Protein AF-A0AAV8YFA6-F1 (afdb_monomer)

pLDDT: mean 89.38, std 8.57, range [37.88, 97.12]

Solvent-accessible surface area (backbone atoms only — not comparable to full-atom values): 8595 Å² total; per-residue (Å²): 112,69,80,65,59,44,59,56,31,30,62,71,26,56,46,62,94,81,61,53,60,69,59,36,26,62,56,53,49,48,79,61,64,68,51,55,48,50,44,51,53,51,50,52,52,41,40,73,74,69,51,78,51,69,64,60,52,53,52,45,48,53,73,60,43,76,54,51,69,62,62,63,50,94,70,62,86,49,49,57,66,55,34,23,49,78,67,46,42,73,88,28,31,36,37,28,26,76,69,70,75,38,97,51,33,42,36,94,92,41,70,93,38,66,24,34,41,63,38,52,73,66,64,36,73,92,43,42,68,62,47,51,55,48,22,62,77,66,75,45,82,81,63,97,80,84,128

Secondary structure (DSSP, 8-state):
-HHHHTHHHHHHTT--TTS-HHHHHHHHTPPPHHHHHHHHHHHHHHHHTT---HHHHHHHHHHH-TTHHHHT-S-----HHHHHHHHT-SS-HHHHHHTTSSS-SEETTEEEEE--HHIIIII-GGGHHHHHHHHHHHTS---S---

Sequence (147 aa):
MAAVQRRGPLRVTCAYRTVSEEAVLVIAGAAPIDLLTFERATLYNVKINGDNSNEARARLKKETLHISGWLSRKHGETDFYLTQLLTGHGQFNAYLFKMNLHRTPTWKYCPDKIDDAEHTFFECDRWKDYRSSTEEILGARLSPRAW

Organism: NCBI:txid1265417

Foldseek 3Di:
DLVVVQVVLCVQQVNDPPFDSVLSCLLSLHDDVVLVVVLVVVQVVCVVVPDPDPVVSVVSCVVSCVCVCSSPDPDRRHYNVRNCLSRQHDPQLLNCVVVVNDPDQDDPQGRVDGRTSQCVQQPRPVCVVVQVVVCVVVVHHDDPDDD

Mean predicted aligned error: 5.98 Å

Radius of gyration: 20.7 Å; Cα contacts (8 Å, |Δi|>4): 152; chains: 1; bounding box: 47×31×55 Å

Structure (mmCIF, N/CA/C/O backbone):
data_AF-A0AAV8YFA6-F1
#
_entry.id   AF-A0AAV8YFA6-F1
#
loop_
_atom_site.group_PDB
_atom_site.id
_atom_site.type_symbol
_atom_site.label_atom_id
_atom_site.label_alt_id
_atom_site.label_comp_id
_atom_site.label_asym_id
_atom_site.label_entity_id
_atom_site.label_seq_id
_atom_site.pdbx_PDB_ins_code
_atom_site.Cartn_x
_atom_site.Cartn_y
_atom_site.Cartn_z
_atom_site.occupancy
_atom_site.B_iso_or_equiv
_atom_site.auth_seq_id
_atom_site.auth_comp_id
_atom_site.auth_asym_id
_atom_site.auth_atom_id
_atom_site.pdbx_PDB_model_num
ATOM 1 N N . MET A 1 1 ? 2.147 11.581 17.964 1.00 59.75 1 MET A N 1
ATOM 2 C CA . MET A 1 1 ? 1.213 10.432 17.956 1.00 59.75 1 MET A CA 1
ATOM 3 C C . MET A 1 1 ? 1.401 9.607 16.684 1.00 59.75 1 MET A C 1
ATOM 5 O O . MET A 1 1 ? 1.896 8.493 16.785 1.00 59.75 1 MET A O 1
ATOM 9 N N . ALA A 1 2 ? 1.163 10.205 15.515 1.00 61.84 2 ALA A N 1
ATOM 10 C CA . ALA A 1 2 ? 1.322 9.626 14.172 1.00 61.84 2 ALA A CA 1
ATOM 11 C C . ALA A 1 2 ? 2.671 8.879 13.938 1.00 61.84 2 ALA A C 1
ATOM 13 O O . ALA A 1 2 ? 2.728 7.664 13.736 1.00 61.84 2 ALA A O 1
ATOM 14 N N . ALA A 1 3 ? 3.802 9.555 14.194 1.00 66.62 3 ALA A N 1
ATOM 15 C CA . ALA A 1 3 ? 5.146 8.986 14.003 1.00 66.62 3 ALA A CA 1
ATOM 16 C C . ALA A 1 3 ? 5.463 7.714 14.825 1.00 66.62 3 ALA A C 1
ATOM 18 O O . ALA A 1 3 ? 6.344 6.939 14.442 1.00 66.62 3 ALA A O 1
ATOM 19 N N . VAL A 1 4 ? 4.782 7.495 15.958 1.00 83.94 4 VAL A N 1
ATOM 20 C CA . VAL A 1 4 ? 4.961 6.282 16.776 1.00 83.94 4 VAL A CA 1
ATOM 21 C C . VAL A 1 4 ? 4.170 5.127 16.177 1.00 83.94 4 VAL A C 1
ATOM 23 O O . VAL A 1 4 ? 4.718 4.032 16.045 1.00 83.94 4 VAL A O 1
ATOM 26 N N . GLN A 1 5 ? 2.924 5.380 15.762 1.00 90.56 5 GLN A N 1
ATOM 27 C CA . GLN A 1 5 ? 2.065 4.365 15.162 1.00 90.56 5 GLN A CA 1
ATOM 28 C C . GLN A 1 5 ? 2.717 3.760 13.921 1.00 90.56 5 GLN A C 1
ATOM 30 O O . GLN A 1 5 ? 2.794 2.541 13.813 1.00 90.56 5 GLN A O 1
ATOM 35 N N . ARG A 1 6 ? 3.270 4.601 13.042 1.00 92.12 6 ARG A N 1
ATOM 36 C CA . ARG A 1 6 ? 3.866 4.207 11.759 1.00 92.12 6 ARG A CA 1
ATOM 37 C C . ARG A 1 6 ? 4.949 3.120 11.854 1.00 92.12 6 ARG A C 1
ATOM 39 O O . ARG A 1 6 ? 5.135 2.354 10.912 1.00 92.12 6 ARG A O 1
ATOM 46 N N . ARG A 1 7 ? 5.661 3.006 12.983 1.00 92.94 7 ARG A N 1
ATOM 47 C CA . ARG A 1 7 ? 6.768 2.040 13.149 1.00 92.94 7 ARG A CA 1
ATOM 48 C C . ARG A 1 7 ? 6.326 0.578 13.091 1.00 92.94 7 ARG A C 1
ATOM 50 O O . ARG A 1 7 ? 7.090 -0.246 12.599 1.00 92.94 7 ARG A O 1
ATOM 57 N N . GLY A 1 8 ? 5.141 0.261 13.612 1.00 93.19 8 GLY A N 1
ATOM 58 C CA . GLY A 1 8 ? 4.590 -1.098 13.580 1.00 93.19 8 GLY A CA 1
ATOM 59 C C . GLY A 1 8 ? 4.238 -1.537 12.154 1.00 93.19 8 GLY A C 1
ATOM 60 O O . GLY A 1 8 ? 4.852 -2.481 11.661 1.00 93.19 8 GLY A O 1
ATOM 61 N N . PRO A 1 9 ? 3.338 -0.813 11.461 1.00 93.75 9 PRO A N 1
ATOM 62 C CA . PRO A 1 9 ? 2.967 -1.057 10.070 1.00 93.75 9 PRO A CA 1
ATOM 63 C C . PRO A 1 9 ? 4.166 -1.189 9.129 1.00 93.75 9 PRO A C 1
ATOM 65 O O . PRO A 1 9 ? 4.226 -2.156 8.384 1.00 93.75 9 PRO A O 1
ATOM 68 N N . LEU A 1 10 ? 5.174 -0.307 9.227 1.00 94.56 10 LEU A N 1
ATOM 69 C CA . LEU A 1 10 ? 6.384 -0.402 8.392 1.00 94.56 10 LEU A CA 1
ATOM 70 C C . LEU A 1 10 ? 7.092 -1.759 8.513 1.00 94.56 10 LEU A C 1
ATOM 72 O O . LEU A 1 10 ? 7.636 -2.252 7.530 1.00 94.56 10 LEU A O 1
ATOM 76 N N . ARG A 1 11 ? 7.106 -2.356 9.711 1.00 93.38 11 ARG A N 1
ATOM 77 C CA . ARG A 1 11 ? 7.723 -3.670 9.943 1.00 93.38 11 ARG A CA 1
ATOM 78 C C . ARG A 1 11 ? 6.838 -4.806 9.457 1.00 93.38 11 ARG A C 1
ATOM 80 O O . ARG A 1 11 ? 7.360 -5.739 8.869 1.00 93.38 11 ARG A O 1
ATOM 87 N N . VAL A 1 12 ? 5.529 -4.714 9.696 1.00 92.31 12 VAL A N 1
ATOM 88 C CA . VAL A 1 12 ? 4.555 -5.731 9.272 1.00 92.31 12 VAL A CA 1
ATOM 89 C C . VAL A 1 12 ? 4.529 -5.860 7.751 1.00 92.31 12 VAL A C 1
ATOM 91 O O . VAL A 1 12 ? 4.472 -6.968 7.241 1.00 92.31 12 VAL A O 1
ATOM 94 N N . THR A 1 13 ? 4.618 -4.742 7.030 1.00 93.56 13 THR A N 1
ATOM 95 C CA . THR A 1 13 ? 4.569 -4.728 5.561 1.00 93.56 13 THR A CA 1
ATOM 96 C C . THR A 1 13 ? 5.960 -4.720 4.923 1.00 93.56 13 THR A C 1
ATOM 98 O O . THR A 1 13 ? 6.084 -4.708 3.707 1.00 93.56 13 THR A O 1
ATOM 101 N N . CYS A 1 14 ? 7.041 -4.649 5.706 1.00 94.19 14 CYS A N 1
ATOM 102 C CA . CYS A 1 14 ? 8.400 -4.442 5.188 1.00 94.19 14 CYS A CA 1
ATOM 103 C C . CYS A 1 14 ? 8.530 -3.201 4.266 1.00 94.19 14 CYS A C 1
ATOM 105 O O . CYS A 1 14 ? 9.313 -3.186 3.312 1.00 94.19 14 CYS A O 1
ATOM 107 N N . ALA A 1 15 ? 7.751 -2.148 4.533 1.00 94.88 15 ALA A N 1
ATOM 108 C CA . ALA A 1 15 ? 7.763 -0.909 3.759 1.00 94.88 15 ALA A CA 1
ATOM 109 C C . ALA A 1 15 ? 8.997 -0.045 4.069 1.00 94.88 15 ALA A C 1
ATOM 111 O O . ALA A 1 15 ? 9.497 0.005 5.197 1.00 94.88 15 ALA A O 1
ATOM 112 N N . TYR A 1 16 ? 9.459 0.714 3.073 1.00 93.50 16 TYR A N 1
ATOM 113 C CA . TYR A 1 16 ? 10.537 1.682 3.267 1.00 93.50 16 TYR A CA 1
ATOM 114 C C . TYR A 1 16 ? 10.092 2.838 4.169 1.00 93.50 16 TYR A C 1
ATOM 116 O O . TYR A 1 16 ? 8.946 3.290 4.147 1.00 93.50 16 TYR A O 1
ATOM 124 N N . ARG A 1 17 ? 11.049 3.420 4.902 1.00 92.62 17 ARG A N 1
ATOM 125 C CA . ARG A 1 17 ? 10.827 4.588 5.779 1.00 92.62 17 ARG A CA 1
ATOM 126 C C . ARG A 1 17 ? 10.389 5.868 5.052 1.00 92.62 17 ARG A C 1
ATOM 128 O O . ARG A 1 17 ? 10.202 6.890 5.711 1.00 92.62 17 ARG A O 1
ATOM 135 N N . THR A 1 18 ? 10.282 5.854 3.730 1.00 92.69 18 THR A N 1
ATOM 136 C CA . THR A 1 18 ? 9.818 6.961 2.879 1.00 92.69 18 THR A CA 1
ATOM 137 C C . THR A 1 18 ? 8.338 6.846 2.504 1.00 92.69 18 THR A C 1
ATOM 139 O O . THR A 1 18 ? 7.768 7.829 2.046 1.00 92.69 18 THR A O 1
ATOM 142 N N . VAL A 1 19 ? 7.699 5.692 2.738 1.00 93.25 19 VAL A N 1
ATOM 143 C CA . VAL A 1 19 ? 6.261 5.471 2.489 1.00 93.25 19 VAL A CA 1
ATOM 144 C C . VAL A 1 19 ? 5.421 6.319 3.448 1.00 93.25 19 VAL A C 1
ATOM 146 O O . VAL A 1 19 ? 5.730 6.346 4.638 1.00 93.25 19 VAL A O 1
ATOM 149 N N . SER A 1 20 ? 4.372 7.004 2.981 1.00 92.81 20 SER A N 1
ATOM 150 C CA . SER A 1 20 ? 3.539 7.829 3.873 1.00 92.81 20 SER A CA 1
ATOM 151 C C . SER A 1 20 ? 2.874 6.997 4.978 1.00 92.81 20 SER A C 1
ATOM 153 O O . SER A 1 20 ? 2.786 5.769 4.899 1.00 92.81 20 SER A O 1
ATOM 155 N N . GLU A 1 21 ? 2.447 7.659 6.051 1.00 92.00 21 GLU A N 1
ATOM 156 C CA . GLU A 1 21 ? 1.775 6.980 7.159 1.00 92.00 21 GLU A CA 1
ATOM 157 C C . GLU A 1 21 ? 0.454 6.354 6.713 1.00 92.00 21 GLU A C 1
ATOM 159 O O . GLU A 1 21 ? 0.194 5.185 6.980 1.00 92.00 21 GLU A O 1
ATOM 164 N N . GLU A 1 22 ? -0.336 7.113 5.969 1.00 91.81 22 GLU A N 1
ATOM 165 C CA . GLU A 1 22 ? -1.642 6.712 5.466 1.00 91.81 22 GLU A CA 1
ATOM 166 C C . GLU A 1 22 ? -1.514 5.476 4.573 1.00 91.81 22 GLU A C 1
ATOM 168 O O . GLU A 1 22 ? -2.232 4.496 4.762 1.00 91.81 22 GLU A O 1
ATOM 173 N N . ALA A 1 23 ? -0.539 5.473 3.657 1.00 92.50 23 ALA A N 1
ATOM 174 C CA . ALA A 1 23 ? -0.302 4.347 2.762 1.00 92.50 23 ALA A CA 1
ATOM 175 C C . ALA A 1 23 ? 0.101 3.080 3.530 1.00 92.50 23 ALA A C 1
ATOM 177 O O . ALA A 1 23 ? -0.449 2.007 3.281 1.00 92.50 23 ALA A O 1
ATOM 178 N N . VAL A 1 24 ? 1.028 3.180 4.492 1.00 93.88 24 VAL A N 1
ATOM 179 C CA . VAL A 1 24 ? 1.459 1.991 5.244 1.00 93.88 24 VAL A CA 1
ATOM 180 C C . VAL A 1 24 ? 0.366 1.473 6.174 1.00 93.88 24 VAL A C 1
ATOM 182 O O . VAL A 1 24 ? 0.253 0.264 6.355 1.00 93.88 24 VAL A O 1
ATOM 185 N N . LEU A 1 25 ? -0.472 2.353 6.731 1.00 92.88 25 LEU A N 1
ATOM 186 C CA . LEU A 1 25 ? -1.642 1.934 7.493 1.00 92.88 25 LEU A CA 1
ATOM 187 C C . LEU A 1 25 ? -2.581 1.127 6.597 1.00 92.88 25 LEU A C 1
ATOM 189 O O . LEU A 1 25 ? -2.921 0.002 6.967 1.00 92.88 25 LEU A O 1
ATOM 193 N N . VAL A 1 26 ? -2.905 1.633 5.399 1.00 91.25 26 VAL A N 1
ATOM 194 C CA . VAL A 1 26 ? -3.753 0.943 4.407 1.00 91.25 26 VAL A CA 1
ATOM 195 C C . VAL A 1 26 ? -3.237 -0.459 4.088 1.00 91.25 26 VAL A C 1
ATOM 197 O O . VAL A 1 26 ? -3.976 -1.447 4.231 1.00 91.25 26 VAL A O 1
ATOM 200 N N . ILE A 1 27 ? -1.951 -0.559 3.750 1.00 92.19 27 ILE A N 1
ATOM 201 C CA . ILE A 1 27 ? -1.286 -1.826 3.421 1.00 92.19 27 ILE A CA 1
ATOM 202 C C . ILE A 1 27 ? -1.251 -2.768 4.633 1.00 92.19 27 ILE A C 1
ATOM 204 O O . ILE A 1 27 ? -1.501 -3.960 4.484 1.00 92.19 27 ILE A O 1
ATOM 208 N N . ALA A 1 28 ? -1.046 -2.250 5.846 1.00 92.19 28 ALA A N 1
ATOM 209 C CA . ALA A 1 28 ? -1.064 -3.048 7.073 1.00 92.19 28 ALA A CA 1
ATOM 210 C C . ALA A 1 28 ? -2.477 -3.404 7.571 1.00 92.19 28 ALA A C 1
ATOM 212 O O . ALA A 1 28 ? -2.610 -4.216 8.482 1.00 92.19 28 ALA A O 1
ATOM 213 N N . GLY A 1 29 ? -3.533 -2.783 7.030 1.00 90.62 29 GLY A N 1
ATOM 214 C CA . GLY A 1 29 ? -4.899 -2.969 7.533 1.00 90.62 29 GLY A CA 1
ATOM 215 C C . GLY A 1 29 ? -5.118 -2.363 8.924 1.00 90.62 29 GLY A C 1
ATOM 216 O O . GLY A 1 29 ? -5.954 -2.846 9.682 1.00 90.62 29 GLY A O 1
ATOM 217 N N . ALA A 1 30 ? -4.346 -1.334 9.288 1.00 90.50 30 ALA A N 1
ATOM 218 C CA . ALA A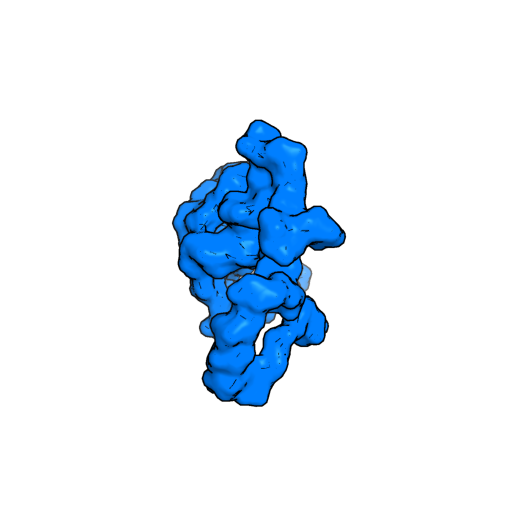 1 30 ? -4.349 -0.757 10.629 1.00 90.50 30 ALA A CA 1
ATOM 219 C C . ALA A 1 30 ? -5.151 0.551 10.696 1.00 90.50 30 ALA A C 1
ATOM 221 O O . ALA A 1 30 ? -4.935 1.461 9.902 1.00 90.50 30 ALA A O 1
ATOM 222 N N . ALA A 1 31 ? -6.032 0.679 11.691 1.00 90.12 31 ALA A N 1
ATOM 223 C CA . ALA A 1 31 ? -6.813 1.897 11.906 1.00 90.12 31 ALA A CA 1
ATOM 224 C C . ALA A 1 31 ? -5.919 3.064 12.376 1.00 90.12 31 ALA A C 1
ATOM 226 O O . ALA A 1 31 ? -5.150 2.865 13.321 1.00 90.12 31 ALA A O 1
ATOM 227 N N . PRO A 1 32 ? -6.033 4.272 11.796 1.00 91.06 32 PRO A N 1
ATOM 228 C CA . PRO A 1 32 ? -5.346 5.467 12.288 1.00 91.06 32 PRO A CA 1
ATOM 229 C C . PRO A 1 32 ? -5.636 5.744 13.775 1.00 91.06 32 PRO A C 1
ATOM 231 O O . PRO A 1 32 ? -6.776 5.640 14.237 1.00 91.06 32 PRO A O 1
ATOM 234 N N . ILE A 1 33 ? -4.593 6.036 14.560 1.00 90.25 33 ILE A N 1
ATOM 235 C CA . ILE A 1 33 ? -4.700 6.175 16.023 1.00 90.25 33 ILE A CA 1
ATOM 236 C C . ILE A 1 33 ? -5.485 7.417 16.430 1.00 90.25 33 ILE A C 1
ATOM 238 O O . ILE A 1 33 ? -6.160 7.399 17.453 1.00 90.25 33 ILE A O 1
ATOM 242 N N . ASP A 1 34 ? -5.409 8.479 15.640 1.00 89.06 34 ASP A N 1
ATOM 243 C CA . ASP A 1 34 ? -6.167 9.712 15.812 1.00 89.06 34 ASP A CA 1
ATOM 244 C C . ASP A 1 34 ? -7.677 9.438 15.783 1.00 89.06 34 ASP A C 1
ATOM 246 O O . ASP A 1 34 ? -8.375 9.830 16.722 1.00 89.06 34 ASP A O 1
ATOM 250 N N . LEU A 1 35 ? -8.158 8.646 14.816 1.00 88.38 35 LEU A N 1
ATOM 251 C CA . LEU A 1 35 ? -9.559 8.210 14.752 1.00 88.38 35 LEU A CA 1
ATOM 252 C C . LEU A 1 35 ? -9.963 7.401 15.991 1.00 88.38 35 LEU A C 1
ATOM 254 O O . LEU A 1 35 ? -11.003 7.660 16.597 1.00 88.38 35 LEU A O 1
ATOM 258 N N . LEU A 1 36 ? -9.111 6.468 16.430 1.00 88.50 36 LEU A N 1
ATOM 259 C CA . LEU A 1 36 ? -9.361 5.684 17.645 1.00 88.50 36 LEU A CA 1
ATOM 260 C C . LEU A 1 36 ? -9.372 6.557 18.910 1.00 88.50 36 LEU A C 1
ATOM 262 O O . LEU A 1 36 ? -10.149 6.311 19.835 1.00 88.50 36 LEU A O 1
ATOM 266 N N . THR A 1 37 ? -8.504 7.570 18.989 1.00 90.75 37 THR A N 1
ATOM 267 C CA . THR A 1 37 ? -8.480 8.500 20.128 1.00 90.75 37 THR A CA 1
ATOM 268 C C . THR A 1 37 ? -9.700 9.408 20.145 1.00 90.75 37 THR A C 1
ATOM 270 O O . THR A 1 37 ? -10.262 9.625 21.217 1.00 90.75 37 THR A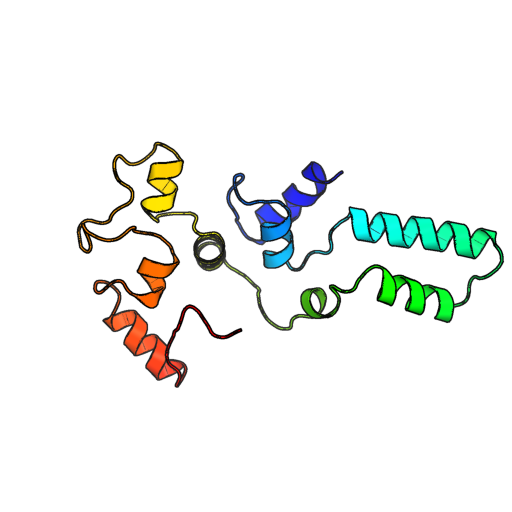 O 1
ATOM 273 N N . PHE A 1 38 ? -10.152 9.875 18.980 1.00 88.81 38 PHE A N 1
ATOM 274 C CA . PHE A 1 38 ? -11.363 10.676 18.848 1.00 88.81 38 PHE A CA 1
ATOM 275 C C . PHE A 1 38 ? -12.609 9.885 19.262 1.00 88.81 38 PHE A C 1
ATOM 277 O O . PHE A 1 38 ? -13.420 10.386 20.044 1.00 88.81 38 PHE A O 1
ATOM 284 N N . GLU A 1 39 ? -12.723 8.624 18.829 1.00 89.00 39 GLU A N 1
ATOM 285 C CA . GLU A 1 39 ? -13.808 7.727 19.246 1.00 89.00 39 GLU A CA 1
ATOM 286 C C . GLU A 1 39 ? -13.822 7.576 20.775 1.00 89.00 39 GLU A C 1
ATOM 288 O O . GLU A 1 39 ? -14.848 7.784 21.424 1.00 89.00 39 GLU A O 1
ATOM 293 N N . ARG A 1 40 ? -12.662 7.280 21.378 1.00 90.25 40 ARG A N 1
ATOM 294 C CA . ARG A 1 40 ? -12.528 7.102 22.834 1.00 90.25 40 ARG A CA 1
ATOM 295 C C . ARG A 1 40 ? -12.857 8.367 23.623 1.00 90.25 40 ARG A C 1
ATOM 297 O O . ARG A 1 40 ? -13.525 8.271 24.651 1.00 90.25 40 ARG A O 1
ATOM 304 N N . ALA A 1 41 ? -12.401 9.531 23.164 1.00 91.94 41 ALA A N 1
ATOM 305 C CA . ALA A 1 41 ? -12.690 10.809 23.808 1.00 91.94 41 ALA A CA 1
ATOM 306 C C . ALA A 1 41 ? -14.189 11.135 23.744 1.00 91.94 41 ALA A C 1
ATOM 308 O O . ALA A 1 41 ? -14.795 11.498 24.752 1.00 91.94 41 ALA A O 1
ATOM 309 N N . THR A 1 42 ? -14.810 10.923 22.583 1.00 91.12 42 THR A N 1
ATOM 310 C CA . THR A 1 42 ? -16.249 11.141 22.401 1.00 91.12 42 THR A CA 1
ATOM 311 C C . THR A 1 42 ? -17.067 10.203 23.287 1.00 91.12 42 THR A C 1
ATOM 313 O O . THR A 1 42 ? -17.991 10.643 23.968 1.00 91.12 42 THR A O 1
ATOM 316 N N . LEU A 1 43 ? -16.681 8.927 23.371 1.00 90.00 43 LEU A N 1
ATOM 317 C CA . LEU A 1 43 ? -17.319 7.952 24.258 1.00 90.00 43 LEU A CA 1
ATOM 318 C C . LEU A 1 43 ? -17.222 8.321 25.736 1.00 90.00 43 LEU A C 1
ATOM 320 O O . LEU A 1 43 ? -18.182 8.133 26.482 1.00 90.00 43 LEU A O 1
ATOM 324 N N . TYR A 1 44 ? -16.074 8.839 26.164 1.00 91.00 44 TYR A N 1
ATOM 325 C CA . TYR A 1 44 ? -15.894 9.307 27.533 1.00 91.00 44 TYR A CA 1
ATOM 326 C C . TYR A 1 44 ? -16.855 10.458 27.861 1.00 91.00 44 TYR A C 1
ATOM 328 O O . TYR A 1 44 ? -17.522 10.416 28.894 1.00 91.00 44 TYR A O 1
ATOM 336 N N . ASN A 1 45 ? -16.995 11.426 26.952 1.00 91.12 45 ASN A N 1
ATOM 337 C CA . ASN A 1 45 ? -17.914 12.553 27.120 1.00 91.12 45 ASN A CA 1
ATOM 338 C C . ASN A 1 45 ? -19.381 12.102 27.158 1.00 91.12 45 ASN A C 1
ATOM 340 O O . ASN A 1 45 ? -20.134 12.530 28.027 1.00 91.12 45 ASN A O 1
ATOM 344 N N . VAL A 1 46 ? -19.786 11.194 26.264 1.00 89.69 46 VAL A N 1
ATOM 345 C CA . VAL A 1 46 ? -21.156 10.649 26.238 1.00 89.69 46 VAL A CA 1
ATOM 346 C C . VAL A 1 46 ? -21.474 9.879 27.523 1.00 89.69 46 VAL A C 1
ATOM 348 O O . VAL A 1 46 ? -22.541 10.073 28.106 1.00 89.69 46 VAL A O 1
ATOM 351 N N . LYS A 1 47 ? -20.507 9.108 28.038 1.00 90.31 47 LYS A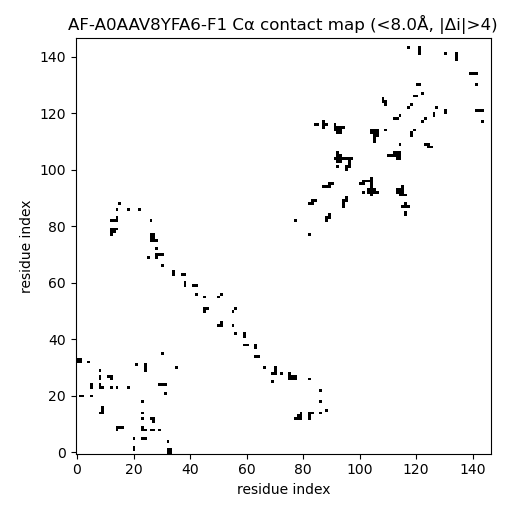 N 1
ATOM 352 C CA . LYS A 1 47 ? -20.634 8.418 29.325 1.00 90.31 47 LYS A CA 1
ATOM 353 C C . LYS A 1 47 ? -20.781 9.392 30.495 1.00 90.31 47 LYS A C 1
ATOM 355 O O . LYS A 1 47 ? -21.600 9.147 31.376 1.00 90.31 47 LYS A O 1
ATOM 360 N N . ILE A 1 48 ? -20.001 10.476 30.520 1.00 93.06 48 ILE A N 1
ATOM 361 C CA . ILE A 1 48 ? -20.139 11.533 31.537 1.00 93.06 48 ILE A CA 1
ATOM 362 C C . ILE A 1 48 ? -21.520 12.189 31.471 1.00 93.06 48 ILE A C 1
ATOM 364 O O . ILE A 1 48 ? -22.102 12.481 32.512 1.00 93.06 48 ILE A O 1
ATOM 368 N N . ASN A 1 49 ? -22.073 12.349 30.271 1.00 91.00 49 ASN A N 1
ATOM 369 C CA . ASN A 1 49 ? -23.409 12.906 30.057 1.00 91.00 49 ASN A CA 1
ATOM 370 C C . ASN A 1 49 ? -24.551 11.919 30.379 1.00 91.00 49 ASN A C 1
ATOM 372 O O . ASN A 1 49 ? -25.716 12.253 30.176 1.00 91.00 49 ASN A O 1
ATOM 376 N N . GLY A 1 50 ? -24.240 10.723 30.893 1.00 90.88 50 GLY A N 1
ATOM 377 C CA . GLY A 1 50 ? -25.217 9.763 31.413 1.00 90.88 50 GLY A CA 1
ATOM 378 C C . GLY A 1 50 ? -25.643 8.658 30.444 1.00 90.88 50 GLY A C 1
ATOM 379 O O . GLY A 1 50 ? -26.367 7.754 30.855 1.00 90.88 50 GLY A O 1
ATOM 380 N N . ASP A 1 51 ? -25.172 8.666 29.194 1.00 86.56 51 ASP A N 1
ATOM 381 C CA . ASP A 1 51 ? -25.460 7.606 28.222 1.00 86.56 51 ASP A CA 1
ATOM 382 C C . ASP A 1 51 ? -24.268 6.639 28.123 1.00 86.56 51 ASP A C 1
ATOM 384 O O . ASP A 1 51 ? -23.209 6.949 27.582 1.00 86.56 51 ASP A O 1
ATOM 388 N N . ASN A 1 52 ? -24.419 5.439 28.681 1.00 85.94 52 ASN A N 1
ATOM 389 C CA . ASN A 1 52 ? -23.434 4.356 28.570 1.00 85.94 52 ASN A CA 1
ATOM 390 C C . ASN A 1 52 ? -24.010 3.157 27.798 1.00 85.94 52 ASN A C 1
ATOM 392 O O . ASN A 1 52 ? -23.608 2.014 28.031 1.00 85.94 52 ASN A O 1
ATOM 396 N N . SER A 1 53 ? -24.979 3.410 26.914 1.00 89.31 53 SER A N 1
ATOM 397 C CA . SER A 1 53 ? -25.611 2.372 26.105 1.00 89.31 53 SER A CA 1
ATOM 398 C C . SER A 1 53 ? -24.639 1.765 25.088 1.00 89.31 53 SER A C 1
ATOM 400 O O . SER A 1 53 ? -23.696 2.400 24.595 1.00 89.31 53 SER A O 1
ATOM 402 N N . ASN A 1 54 ? -24.884 0.500 24.744 1.00 87.69 54 ASN A N 1
ATOM 403 C CA . ASN A 1 54 ? -24.182 -0.142 23.637 1.00 87.69 54 ASN A CA 1
ATOM 404 C C . ASN A 1 54 ? -24.609 0.466 22.289 1.00 87.69 54 ASN A C 1
ATOM 406 O O . ASN A 1 54 ? -23.781 0.515 21.376 1.00 87.69 54 ASN A O 1
ATOM 410 N N . GLU A 1 55 ? -25.838 0.991 22.165 1.00 87.50 55 GLU A N 1
ATOM 411 C CA . GLU A 1 55 ? -26.266 1.724 20.969 1.00 87.50 55 GLU A CA 1
ATOM 412 C C . GLU A 1 55 ? -25.442 2.995 20.735 1.00 87.50 55 GLU A C 1
ATOM 414 O O . GLU A 1 55 ? -24.985 3.219 19.612 1.00 87.50 55 GLU A O 1
ATOM 419 N N . ALA A 1 56 ? -25.190 3.803 21.773 1.00 85.06 56 ALA A N 1
ATOM 420 C CA . ALA A 1 56 ? -24.366 5.005 21.646 1.00 85.06 56 ALA A CA 1
ATOM 421 C C . ALA A 1 56 ? -22.942 4.672 21.179 1.00 85.06 56 ALA A C 1
ATOM 423 O O . ALA A 1 56 ? -22.396 5.353 20.308 1.00 85.06 56 ALA A O 1
ATOM 424 N N . ARG A 1 57 ? -22.368 3.571 21.687 1.00 85.12 57 ARG A N 1
ATOM 425 C CA . ARG A 1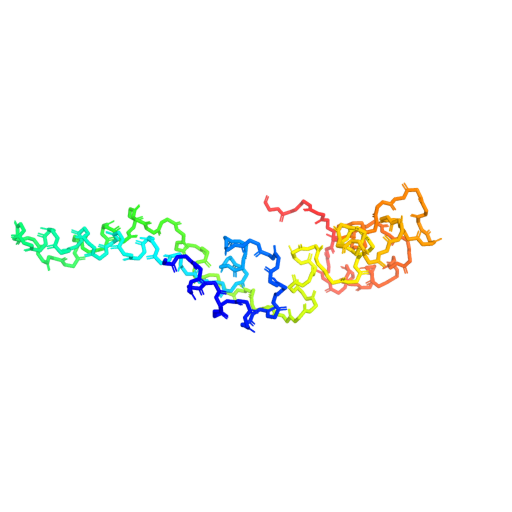 57 ? -21.071 3.049 21.226 1.00 85.12 57 ARG A CA 1
ATOM 426 C C . ARG A 1 57 ? -21.087 2.643 19.761 1.00 85.12 57 ARG A C 1
ATOM 428 O O . ARG A 1 57 ? -20.194 3.031 19.013 1.00 85.12 57 ARG A O 1
ATOM 435 N N . ALA A 1 58 ? -22.092 1.876 19.347 1.00 86.94 58 ALA A N 1
ATOM 436 C CA . ALA A 1 58 ? -22.211 1.417 17.969 1.00 86.94 58 ALA A CA 1
ATOM 437 C C . ALA A 1 58 ? -22.392 2.586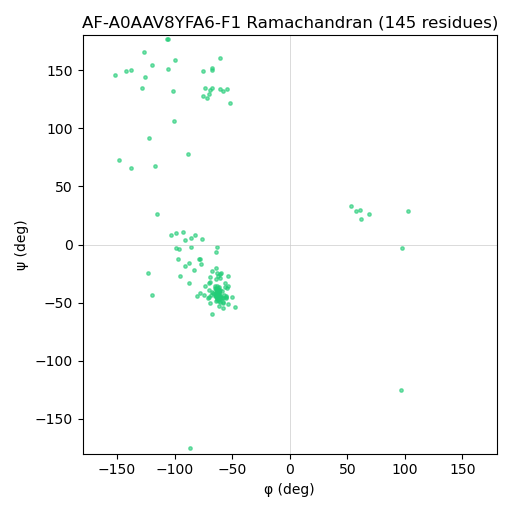 16.987 1.00 86.94 58 ALA A C 1
ATOM 439 O O . ALA A 1 58 ? -21.763 2.593 15.928 1.00 86.94 58 ALA A O 1
ATOM 440 N N . ARG A 1 59 ? -23.199 3.593 17.355 1.00 85.31 59 ARG A N 1
ATOM 441 C CA . ARG A 1 59 ? -23.408 4.809 16.556 1.00 85.31 59 ARG A CA 1
ATOM 442 C C . ARG A 1 59 ? -22.104 5.580 16.362 1.00 85.31 59 ARG A C 1
ATOM 444 O O . ARG A 1 59 ? -21.707 5.811 15.225 1.00 85.31 59 ARG A O 1
ATOM 451 N N . LEU A 1 60 ? -21.401 5.888 17.452 1.00 84.50 60 LEU A N 1
ATOM 452 C CA . LEU A 1 60 ? -20.146 6.644 17.402 1.00 84.50 60 LEU A CA 1
ATOM 453 C C . LEU A 1 60 ? -19.046 5.917 16.635 1.00 84.50 60 LEU A C 1
ATOM 455 O O . LEU A 1 60 ? -18.323 6.540 15.859 1.00 84.50 60 LEU A O 1
ATOM 459 N N . LYS A 1 61 ? -18.945 4.594 16.800 1.00 83.00 61 LYS A N 1
ATOM 460 C CA . LYS A 1 61 ? -18.012 3.775 16.025 1.00 83.00 61 LYS A CA 1
ATOM 461 C C . LYS A 1 61 ? -18.318 3.836 14.529 1.00 83.00 61 LYS A C 1
ATOM 463 O O . LYS A 1 61 ? -17.399 3.922 13.720 1.00 83.00 61 LYS A O 1
ATOM 468 N N . LYS A 1 62 ? -19.599 3.814 14.152 1.00 83.06 62 LYS A N 1
ATOM 469 C CA . LYS A 1 62 ? -20.030 3.925 12.753 1.00 83.06 62 LYS A CA 1
ATOM 470 C C . LYS A 1 62 ? -19.724 5.308 12.165 1.00 83.06 62 LYS A C 1
ATOM 472 O O . LYS A 1 62 ? -19.262 5.367 11.034 1.00 83.06 62 LYS A O 1
ATOM 477 N N . GLU A 1 63 ? -19.943 6.376 12.931 1.00 81.12 63 GLU A N 1
ATOM 478 C CA . GLU A 1 63 ? -19.688 7.770 12.523 1.00 81.12 63 GLU A CA 1
ATOM 479 C C . GLU A 1 63 ? -18.193 8.125 12.482 1.00 81.12 63 GLU A C 1
ATOM 481 O O . GLU A 1 63 ? -17.753 8.876 11.620 1.00 81.12 63 GLU A O 1
ATOM 486 N N . THR A 1 64 ? -17.388 7.584 13.399 1.00 77.50 64 THR A N 1
ATOM 487 C CA . THR A 1 64 ? -15.952 7.905 13.493 1.00 77.50 64 THR A CA 1
ATOM 488 C C . THR A 1 64 ? -15.102 7.010 12.591 1.00 77.50 64 THR A C 1
ATOM 490 O O . THR A 1 64 ? -14.082 7.440 12.056 1.00 77.50 64 THR A O 1
ATOM 493 N N . LEU A 1 65 ? -15.511 5.752 12.400 1.00 77.12 65 LEU A N 1
ATOM 494 C CA . LEU A 1 65 ? -14.755 4.741 11.663 1.00 77.12 65 LEU A CA 1
ATOM 495 C C . LEU A 1 65 ? -15.514 4.261 10.414 1.00 77.12 65 LEU A C 1
ATOM 497 O O . LEU A 1 65 ? -15.858 3.086 10.253 1.00 77.12 65 LEU A O 1
ATOM 501 N N . HIS A 1 66 ? -15.668 5.166 9.444 1.00 77.19 66 HIS A N 1
ATOM 502 C CA . HIS A 1 66 ? -16.130 4.822 8.088 1.00 77.19 66 HIS A CA 1
ATOM 503 C C . HIS A 1 66 ? -15.163 3.891 7.326 1.00 77.19 66 HIS A C 1
ATOM 505 O O . HIS A 1 66 ? -15.500 3.369 6.268 1.00 77.19 66 HIS A O 1
ATOM 511 N N . ILE A 1 67 ? -13.983 3.613 7.887 1.00 82.62 67 ILE A N 1
ATOM 512 C CA . ILE A 1 67 ? -12.980 2.687 7.346 1.00 82.62 67 ILE A CA 1
ATOM 513 C C . ILE A 1 67 ? -13.254 1.209 7.671 1.00 82.62 67 ILE A C 1
ATOM 515 O O . ILE A 1 67 ? -12.410 0.356 7.412 1.00 82.62 67 ILE A O 1
ATOM 519 N N . SER A 1 68 ? -14.413 0.873 8.243 1.00 79.69 68 SER A N 1
ATOM 520 C CA . SER A 1 68 ? -14.764 -0.507 8.618 1.00 79.69 68 SER A CA 1
ATOM 521 C C . SER A 1 68 ? -14.643 -1.507 7.461 1.00 79.69 68 SER A C 1
ATOM 523 O O . SER A 1 68 ? -14.151 -2.613 7.674 1.00 79.69 68 SER A O 1
ATOM 525 N N . GLY A 1 69 ? -15.005 -1.115 6.235 1.00 82.94 69 GLY A N 1
ATOM 526 C CA . GLY A 1 69 ? -14.815 -1.940 5.035 1.00 82.94 69 GLY A CA 1
ATOM 527 C C . GLY A 1 69 ? -13.342 -2.243 4.746 1.00 82.94 69 GLY A C 1
ATOM 528 O O . GLY A 1 69 ? -12.990 -3.374 4.428 1.00 82.94 69 GLY A O 1
ATOM 529 N N . TRP A 1 70 ? -12.461 -1.263 4.954 1.00 85.69 70 TRP A N 1
ATOM 530 C CA . TRP A 1 70 ? -11.019 -1.458 4.830 1.00 85.69 70 TRP A CA 1
ATOM 531 C C . TRP A 1 70 ? -10.472 -2.337 5.965 1.00 85.69 70 TRP A C 1
ATOM 533 O O . TRP A 1 70 ? -9.740 -3.280 5.688 1.00 85.69 70 TRP A O 1
ATOM 543 N N . LEU A 1 71 ? -10.863 -2.105 7.221 1.00 85.06 71 LEU A N 1
ATOM 544 C CA . LEU A 1 71 ? -10.388 -2.912 8.356 1.00 85.06 71 LEU A CA 1
ATOM 545 C C . LEU A 1 71 ? -10.897 -4.361 8.336 1.00 85.06 71 LEU A C 1
ATOM 547 O O . LEU A 1 71 ? -10.292 -5.229 8.955 1.00 85.06 71 LEU A O 1
ATOM 551 N N . SER A 1 72 ? -12.011 -4.624 7.652 1.00 85.62 72 SER A N 1
ATOM 552 C CA . SER A 1 72 ? -12.609 -5.960 7.531 1.00 85.62 72 SER A CA 1
ATOM 553 C C . SER A 1 72 ? -12.254 -6.676 6.225 1.00 85.62 72 SER A C 1
ATOM 555 O O . SER A 1 72 ? -12.828 -7.728 5.926 1.00 85.62 72 SER A O 1
ATOM 557 N N . ARG A 1 73 ? -11.306 -6.141 5.441 1.00 87.00 73 ARG A N 1
ATOM 558 C CA . ARG A 1 73 ? -10.881 -6.766 4.185 1.00 87.00 73 ARG A CA 1
ATOM 559 C C . ARG A 1 73 ? -10.370 -8.189 4.424 1.00 87.00 73 ARG A C 1
ATOM 561 O O . ARG A 1 73 ? -9.535 -8.427 5.291 1.00 87.00 73 ARG A O 1
ATOM 568 N N . LYS A 1 74 ? -10.852 -9.139 3.617 1.00 85.88 74 LYS A N 1
ATOM 569 C CA . LYS A 1 74 ? -10.459 -10.560 3.700 1.00 85.88 74 LYS A CA 1
ATOM 570 C C . LYS A 1 74 ? -9.102 -10.858 3.055 1.00 85.88 74 LYS A C 1
ATOM 572 O O . LYS A 1 74 ? -8.579 -11.953 3.208 1.00 85.88 74 LYS A O 1
ATOM 577 N N . HIS A 1 75 ? -8.570 -9.904 2.301 1.00 80.94 75 HIS A N 1
ATOM 578 C CA . HIS A 1 75 ? -7.342 -10.009 1.518 1.00 80.94 75 HIS A CA 1
ATOM 579 C C . HIS A 1 75 ? -6.394 -8.863 1.866 1.00 80.94 75 HIS A C 1
ATOM 581 O O . HIS A 1 75 ? -6.825 -7.856 2.425 1.00 80.94 75 HIS A O 1
ATOM 587 N N . GLY A 1 76 ? -5.125 -8.973 1.468 1.00 79.62 76 GLY A N 1
ATOM 588 C CA . GLY A 1 76 ? -4.114 -7.918 1.599 1.00 79.62 76 GLY A CA 1
ATOM 589 C C . GLY A 1 76 ? -3.127 -8.135 2.745 1.00 79.62 76 GLY A C 1
ATOM 590 O O . GLY A 1 76 ? -2.637 -7.170 3.329 1.00 79.62 76 GLY A O 1
ATOM 591 N N . GLU A 1 77 ? -2.868 -9.392 3.097 1.00 84.62 77 GLU A N 1
ATOM 592 C CA . GLU A 1 77 ? -1.528 -9.737 3.558 1.00 84.62 77 GLU A CA 1
ATOM 593 C C . GLU A 1 77 ? -0.559 -9.420 2.414 1.00 84.62 77 GLU A C 1
ATOM 595 O O . GLU A 1 77 ? -0.850 -9.692 1.247 1.00 84.62 77 GLU A O 1
ATOM 600 N N . THR A 1 78 ? 0.542 -8.754 2.739 1.00 89.81 78 THR A N 1
ATOM 601 C CA . THR A 1 78 ? 1.521 -8.311 1.748 1.00 89.81 78 THR A CA 1
ATOM 602 C C . THR A 1 78 ? 2.889 -8.771 2.188 1.00 89.81 78 THR A C 1
ATOM 604 O O . THR A 1 78 ? 3.241 -8.639 3.359 1.00 89.81 78 THR A O 1
ATOM 607 N N . ASP A 1 79 ? 3.650 -9.320 1.252 1.00 91.31 79 ASP A N 1
ATOM 608 C CA . ASP A 1 79 ? 5.059 -9.589 1.471 1.00 91.31 79 ASP A CA 1
ATOM 609 C C . ASP A 1 79 ? 5.901 -8.348 1.125 1.00 91.31 79 ASP A C 1
ATOM 611 O O . ASP A 1 79 ? 5.391 -7.262 0.809 1.00 91.31 79 ASP A O 1
ATOM 615 N N . PHE A 1 80 ? 7.221 -8.509 1.195 1.00 91.25 80 PHE A N 1
ATOM 616 C CA . PHE A 1 80 ? 8.162 -7.453 0.841 1.00 91.25 80 PHE A CA 1
ATOM 617 C C . PHE A 1 80 ? 7.968 -6.951 -0.598 1.00 91.25 80 PHE A C 1
ATOM 619 O O . PHE A 1 80 ? 7.992 -5.739 -0.821 1.00 91.25 80 PHE A O 1
ATOM 626 N N . TYR A 1 81 ? 7.774 -7.851 -1.565 1.00 92.50 81 TYR A N 1
ATOM 627 C CA . TYR A 1 81 ? 7.716 -7.511 -2.987 1.00 92.50 81 TYR A CA 1
ATOM 628 C C . TYR A 1 81 ? 6.398 -6.836 -3.354 1.00 92.50 81 TYR A C 1
ATOM 630 O O . TYR A 1 81 ? 6.404 -5.810 -4.034 1.00 92.50 81 TYR A O 1
ATOM 638 N N . LEU A 1 82 ? 5.279 -7.353 -2.849 1.00 92.06 82 LEU A N 1
ATOM 639 C CA . LEU A 1 82 ? 3.963 -6.764 -3.045 1.00 92.06 82 LEU A CA 1
ATOM 640 C C . LEU A 1 82 ? 3.882 -5.384 -2.391 1.00 92.06 82 LEU A C 1
ATOM 642 O O . LEU A 1 82 ? 3.345 -4.454 -2.986 1.00 92.06 82 LEU A O 1
ATOM 646 N N . THR A 1 83 ? 4.485 -5.199 -1.216 1.00 95.00 83 THR A N 1
ATOM 647 C CA . THR A 1 83 ? 4.557 -3.870 -0.596 1.00 95.00 83 THR A CA 1
ATOM 648 C C . THR A 1 83 ? 5.376 -2.892 -1.433 1.00 95.00 83 THR A C 1
ATOM 650 O O . THR A 1 83 ? 4.968 -1.742 -1.602 1.00 95.00 83 THR A O 1
ATOM 653 N N . GLN A 1 84 ? 6.511 -3.321 -1.991 1.00 94.38 84 GLN A N 1
ATOM 654 C CA . GLN A 1 84 ? 7.301 -2.472 -2.887 1.00 94.38 84 GLN A CA 1
ATOM 655 C C . GLN A 1 84 ? 6.518 -2.094 -4.145 1.00 94.38 84 GLN A C 1
ATOM 657 O O . GLN A 1 84 ? 6.498 -0.920 -4.513 1.00 94.38 84 GLN A O 1
ATOM 662 N N . LEU A 1 85 ? 5.807 -3.053 -4.743 1.00 93.31 85 LEU A N 1
ATOM 663 C CA . LEU A 1 85 ? 4.932 -2.816 -5.887 1.00 93.31 85 LEU A CA 1
ATOM 664 C C . LEU A 1 85 ? 3.847 -1.779 -5.556 1.00 93.31 85 LEU A C 1
ATOM 666 O O . LEU A 1 85 ? 3.759 -0.754 -6.225 1.00 93.31 85 LEU A O 1
ATOM 670 N N . LEU A 1 86 ? 3.077 -1.999 -4.485 1.00 92.69 86 LEU A N 1
ATOM 671 C CA . LEU A 1 86 ? 1.964 -1.127 -4.077 1.00 92.69 86 LEU A CA 1
ATOM 672 C C . LEU A 1 86 ? 2.406 0.290 -3.708 1.00 92.69 86 LEU A C 1
ATOM 674 O O . LEU A 1 86 ? 1.627 1.234 -3.805 1.00 92.69 86 LEU A O 1
ATOM 678 N N . THR A 1 87 ? 3.645 0.444 -3.251 1.00 93.94 87 THR A N 1
ATOM 679 C CA . THR A 1 87 ? 4.178 1.742 -2.834 1.00 93.94 87 THR A CA 1
ATOM 680 C C . THR A 1 87 ? 5.040 2.407 -3.904 1.00 93.94 87 THR A C 1
ATOM 682 O O . THR A 1 87 ? 5.517 3.517 -3.668 1.00 93.94 87 THR A O 1
ATOM 685 N N . GLY A 1 88 ? 5.285 1.755 -5.047 1.00 94.19 88 GLY A N 1
ATOM 686 C CA . GLY A 1 88 ? 6.225 2.237 -6.062 1.00 94.19 88 GLY A CA 1
ATOM 687 C C . GLY A 1 88 ? 7.663 2.367 -5.547 1.00 94.19 88 GLY A C 1
ATOM 688 O O . GLY A 1 88 ? 8.389 3.256 -5.984 1.00 94.19 88 GLY A O 1
ATOM 689 N N . HIS A 1 89 ? 8.062 1.536 -4.581 1.00 93.44 89 HIS A N 1
ATOM 690 C CA . HIS A 1 89 ? 9.396 1.518 -3.969 1.00 93.44 89 HIS A CA 1
ATOM 691 C C . HIS A 1 89 ? 10.216 0.305 -4.432 1.00 93.44 89 HIS A C 1
ATOM 693 O O . HIS A 1 89 ? 9.740 -0.560 -5.157 1.00 93.44 89 HIS A O 1
ATOM 699 N N . GLY A 1 90 ? 11.473 0.215 -3.992 1.00 89.94 90 GLY A N 1
ATOM 700 C CA . GLY A 1 90 ? 12.325 -0.948 -4.238 1.00 89.94 90 GLY A CA 1
ATOM 701 C C . GLY A 1 90 ? 13.239 -0.757 -5.443 1.00 89.94 90 GLY A C 1
ATOM 702 O O . GLY A 1 90 ? 14.022 0.188 -5.472 1.00 89.94 90 GLY A O 1
ATOM 703 N N . GLN A 1 91 ? 13.193 -1.683 -6.402 1.00 91.06 91 GLN A N 1
ATOM 704 C CA . GLN A 1 91 ? 14.136 -1.731 -7.530 1.00 91.06 91 GLN A CA 1
ATOM 705 C C . GLN A 1 91 ? 13.666 -0.995 -8.795 1.00 91.06 91 GLN A C 1
ATOM 707 O O . GLN A 1 91 ? 14.305 -1.119 -9.832 1.00 91.06 91 GLN A O 1
ATOM 712 N N . PHE A 1 92 ? 12.589 -0.217 -8.715 1.00 94.44 92 PHE A N 1
ATOM 713 C CA . PHE A 1 92 ? 12.131 0.623 -9.821 1.00 94.44 92 PHE A CA 1
ATOM 714 C C . PHE A 1 92 ? 13.077 1.817 -10.009 1.00 94.44 92 PHE A C 1
ATOM 716 O O . PHE A 1 92 ? 13.317 2.567 -9.053 1.00 94.44 92 PHE A O 1
ATOM 723 N N . ASN A 1 93 ? 13.606 2.039 -11.216 1.00 95.50 93 ASN A N 1
ATOM 724 C CA . ASN A 1 93 ? 14.516 3.162 -11.463 1.00 95.50 93 ASN A CA 1
ATOM 725 C C . ASN A 1 93 ? 13.851 4.512 -11.190 1.00 95.50 93 ASN A C 1
ATOM 727 O O . ASN A 1 93 ? 14.545 5.428 -10.755 1.00 95.50 93 ASN A O 1
ATOM 731 N N . ALA A 1 94 ? 12.530 4.642 -11.348 1.00 96.06 94 ALA A N 1
ATOM 732 C CA . ALA A 1 94 ? 11.797 5.840 -10.941 1.00 96.06 94 ALA A CA 1
ATOM 733 C C . ALA A 1 94 ? 12.024 6.176 -9.455 1.00 96.06 94 ALA A C 1
ATOM 735 O O . ALA A 1 94 ? 12.323 7.320 -9.097 1.00 96.06 94 ALA A O 1
ATOM 736 N N . TYR A 1 95 ? 11.953 5.164 -8.586 1.00 95.69 95 TYR A N 1
ATOM 737 C CA . TYR A 1 95 ? 12.221 5.316 -7.159 1.00 95.69 95 TYR A CA 1
ATOM 738 C C . TYR A 1 95 ? 13.708 5.546 -6.874 1.00 95.69 95 TYR A C 1
ATOM 740 O O . TYR A 1 95 ? 14.061 6.461 -6.129 1.00 95.69 95 TYR A O 1
ATOM 748 N N . LEU A 1 96 ? 14.598 4.762 -7.486 1.00 96.19 96 LEU A N 1
ATOM 749 C CA . LEU A 1 96 ? 16.043 4.892 -7.270 1.00 96.19 96 LEU A CA 1
ATOM 750 C C . LEU A 1 96 ? 16.579 6.251 -7.744 1.00 96.19 96 LEU A C 1
ATOM 752 O O . LEU A 1 96 ? 17.441 6.831 -7.085 1.00 96.19 96 LEU A O 1
ATOM 756 N N . PHE A 1 97 ? 16.036 6.794 -8.833 1.00 96.62 97 PHE A N 1
ATOM 757 C CA . PHE A 1 97 ? 16.320 8.144 -9.315 1.00 96.62 97 PHE A CA 1
ATOM 758 C C . PHE A 1 97 ? 15.852 9.203 -8.312 1.00 96.62 97 PHE A C 1
ATOM 760 O O . PHE A 1 97 ? 16.642 10.055 -7.912 1.00 96.62 97 PHE A O 1
ATOM 767 N N . LYS A 1 98 ? 14.611 9.100 -7.811 1.00 96.00 98 LYS A N 1
ATOM 768 C CA . LYS A 1 98 ? 14.080 9.989 -6.760 1.00 96.00 98 LYS A CA 1
ATOM 769 C C . LYS A 1 98 ? 14.943 9.987 -5.491 1.00 96.00 98 LYS A C 1
ATOM 771 O O . LYS A 1 98 ? 15.053 11.009 -4.818 1.00 96.00 98 LYS A O 1
ATOM 776 N N . MET A 1 99 ? 15.559 8.852 -5.165 1.00 95.56 99 MET A N 1
ATOM 777 C CA . MET A 1 99 ? 16.454 8.698 -4.015 1.00 95.56 99 MET A CA 1
ATOM 778 C C . MET A 1 99 ? 17.915 9.086 -4.303 1.00 95.56 99 MET A C 1
ATOM 780 O O . MET A 1 99 ? 18.763 8.902 -3.432 1.00 95.56 99 MET A O 1
ATOM 784 N N . ASN A 1 100 ? 18.220 9.628 -5.488 1.00 96.50 100 ASN A N 1
ATOM 785 C CA . ASN A 1 100 ? 19.573 9.961 -5.953 1.00 96.50 100 ASN A CA 1
ATOM 786 C C . ASN A 1 100 ? 20.544 8.766 -5.976 1.00 96.50 100 ASN A C 1
ATOM 788 O O . ASN A 1 100 ? 21.752 8.931 -5.816 1.00 96.50 100 ASN A O 1
ATOM 792 N N . LEU A 1 101 ? 20.023 7.553 -6.168 1.00 95.44 101 LEU A N 1
ATOM 793 C CA . LEU A 1 101 ? 20.818 6.328 -6.282 1.00 95.44 101 LEU A CA 1
ATOM 794 C C . LEU A 1 101 ? 21.095 5.959 -7.742 1.00 95.44 101 LEU A C 1
ATOM 796 O O . LEU A 1 101 ? 22.111 5.333 -8.033 1.00 95.44 101 LEU A O 1
ATOM 800 N N . HIS A 1 102 ? 20.215 6.355 -8.663 1.00 95.56 102 HIS A N 1
ATOM 801 C CA . HIS A 1 102 ? 20.351 6.135 -10.103 1.00 95.56 102 HIS A CA 1
ATOM 802 C C . HIS A 1 102 ? 20.384 7.466 -10.866 1.00 95.56 102 HIS A C 1
ATOM 804 O O . HIS A 1 102 ? 19.855 8.473 -10.405 1.00 95.56 102 HIS A O 1
ATOM 810 N N . ARG A 1 103 ? 21.006 7.464 -12.054 1.00 95.69 103 ARG A N 1
ATOM 811 C CA . ARG A 1 103 ? 21.145 8.659 -12.911 1.00 95.69 103 ARG A CA 1
ATOM 812 C C . ARG A 1 103 ? 19.924 8.939 -13.785 1.00 95.69 103 ARG A C 1
ATOM 814 O O . ARG A 1 103 ? 19.766 10.068 -14.233 1.00 95.69 103 ARG A O 1
ATOM 821 N N . THR A 1 104 ? 19.096 7.931 -14.052 1.00 96.00 104 THR A N 1
ATOM 822 C CA . THR A 1 104 ? 17.903 8.050 -14.897 1.00 96.00 104 THR A CA 1
ATOM 823 C C . THR A 1 104 ? 16.736 7.286 -14.265 1.00 96.00 104 THR A C 1
ATOM 825 O O . THR A 1 104 ? 16.972 6.287 -13.579 1.00 96.00 104 THR A O 1
ATOM 828 N N . PRO A 1 105 ? 15.484 7.727 -14.488 1.00 96.25 105 PRO A N 1
ATOM 829 C CA . PRO A 1 105 ? 14.291 7.017 -14.028 1.00 96.25 105 PRO A CA 1
ATOM 830 C C . PRO A 1 105 ? 13.822 5.924 -15.004 1.00 96.25 105 PRO A C 1
ATOM 832 O O . PRO A 1 105 ? 12.822 5.266 -14.743 1.00 96.25 105 PRO A O 1
ATOM 835 N N . THR A 1 106 ? 14.494 5.757 -16.144 1.00 95.50 106 THR A N 1
ATOM 836 C CA . THR A 1 106 ? 14.104 4.840 -17.225 1.00 95.50 106 THR A CA 1
ATOM 837 C C . THR A 1 106 ? 14.902 3.542 -17.169 1.00 95.50 106 THR A C 1
ATOM 839 O O . THR A 1 106 ? 15.990 3.493 -16.585 1.00 95.50 106 THR A O 1
ATOM 842 N N . TRP A 1 107 ? 14.387 2.478 -17.786 1.00 88.56 107 TRP A N 1
ATOM 843 C CA . TRP A 1 107 ? 15.071 1.184 -17.856 1.00 88.56 107 TRP A CA 1
ATOM 844 C C . TRP A 1 107 ? 15.647 0.913 -19.251 1.00 88.56 107 TRP A C 1
ATOM 846 O O . TRP A 1 107 ? 15.097 1.339 -20.261 1.00 88.56 107 TRP A O 1
ATOM 856 N N . LYS A 1 108 ? 16.736 0.137 -19.339 1.00 86.62 108 LYS A N 1
ATOM 857 C CA . LYS A 1 108 ? 17.449 -0.126 -20.608 1.00 86.62 108 LYS A CA 1
ATOM 858 C C . LYS A 1 108 ? 16.617 -0.819 -21.698 1.00 86.62 108 LYS A C 1
ATOM 860 O O . LYS A 1 108 ? 16.944 -0.687 -22.868 1.00 86.62 108 LYS A O 1
ATOM 865 N N . TYR A 1 109 ? 15.584 -1.578 -21.325 1.00 84.62 109 TYR A N 1
ATOM 866 C CA . TYR A 1 109 ? 14.688 -2.243 -22.288 1.00 84.62 109 TYR A CA 1
ATOM 867 C C . TYR A 1 109 ? 13.519 -1.353 -22.731 1.00 84.62 109 TYR A C 1
ATOM 869 O O . TYR A 1 109 ? 12.888 -1.655 -23.735 1.00 84.62 109 TYR A O 1
ATOM 877 N N . CYS A 1 110 ? 13.238 -0.271 -22.000 1.00 90.75 110 CYS A N 1
ATOM 878 C CA . CYS A 1 110 ? 12.166 0.676 -22.300 1.00 90.75 110 CYS A CA 1
ATOM 879 C C . CYS A 1 110 ? 12.697 2.106 -22.078 1.00 90.7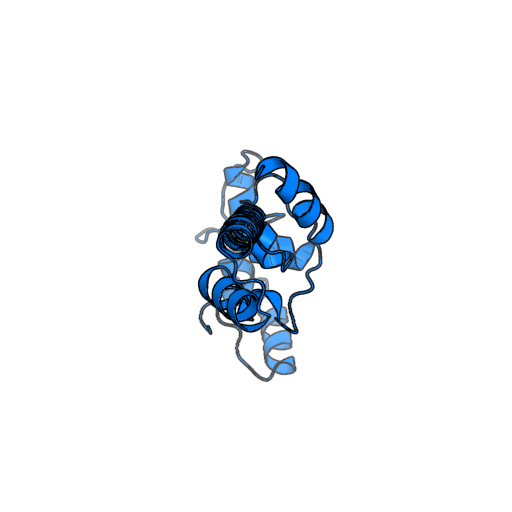5 110 CYS A C 1
ATOM 881 O O . CYS A 1 110 ? 12.275 2.775 -21.135 1.00 90.75 110 CYS A O 1
ATOM 883 N N . PRO A 1 111 ? 13.670 2.566 -22.890 1.00 90.06 111 PRO A N 1
ATOM 884 C CA . PRO A 1 111 ? 14.384 3.820 -22.636 1.00 90.06 111 PRO A CA 1
ATOM 885 C C . PRO A 1 111 ? 13.474 5.055 -22.679 1.00 90.06 111 PRO A C 1
ATOM 887 O O . PRO A 1 111 ? 13.773 6.044 -22.015 1.00 90.06 111 PRO A O 1
ATOM 890 N N . ASP A 1 112 ? 12.349 4.967 -23.393 1.00 92.69 112 ASP A N 1
ATOM 891 C CA . ASP A 1 112 ? 11.367 6.044 -23.557 1.00 92.69 112 ASP A CA 1
ATOM 892 C C . ASP A 1 112 ? 10.257 6.031 -22.489 1.00 92.69 112 ASP A C 1
ATOM 894 O O . ASP A 1 112 ? 9.300 6.805 -22.566 1.00 92.69 112 ASP A O 1
ATOM 898 N N . LYS A 1 113 ? 10.339 5.129 -21.502 1.00 94.06 113 LYS A N 1
ATOM 899 C CA . LYS A 1 113 ? 9.332 4.958 -20.448 1.00 94.06 113 LYS A CA 1
ATOM 900 C C . LYS A 1 113 ? 9.969 5.048 -19.067 1.00 94.06 113 LYS A C 1
ATOM 902 O O . LYS A 1 113 ? 11.098 4.609 -18.849 1.00 94.06 113 LYS A O 1
ATOM 907 N N . ILE A 1 114 ? 9.224 5.626 -18.127 1.00 95.44 114 ILE A N 1
ATOM 908 C CA . ILE A 1 114 ? 9.603 5.635 -16.715 1.00 95.44 114 ILE A CA 1
ATOM 909 C C . ILE A 1 114 ? 9.455 4.209 -16.185 1.00 95.44 114 ILE A C 1
ATOM 911 O O . ILE A 1 114 ? 8.432 3.563 -16.383 1.00 95.44 114 ILE A O 1
ATOM 915 N N . ASP A 1 115 ? 10.495 3.719 -15.524 1.00 95.44 115 ASP A N 1
ATOM 916 C CA . ASP A 1 115 ? 10.501 2.410 -14.884 1.00 95.44 115 ASP A CA 1
ATOM 917 C C . ASP A 1 115 ? 9.964 2.555 -13.462 1.00 95.44 115 ASP A C 1
ATOM 919 O O . ASP A 1 115 ? 10.716 2.657 -12.489 1.00 95.44 115 ASP A O 1
ATOM 923 N N . ASP A 1 116 ? 8.641 2.666 -13.377 1.00 95.00 116 ASP A N 1
ATOM 924 C CA . ASP A 1 116 ? 7.867 2.607 -12.144 1.00 95.00 116 ASP A CA 1
ATOM 925 C C . ASP A 1 116 ? 7.125 1.264 -12.017 1.00 95.00 116 ASP A C 1
ATOM 927 O O . ASP A 1 116 ? 7.200 0.386 -12.885 1.00 95.00 116 ASP A O 1
ATOM 931 N N . ALA A 1 117 ? 6.436 1.083 -10.890 1.00 93.88 117 ALA A N 1
ATOM 932 C CA . ALA A 1 117 ? 5.669 -0.124 -10.607 1.00 93.88 117 ALA A CA 1
ATOM 933 C C . ALA A 1 117 ? 4.575 -0.389 -11.653 1.00 93.88 117 ALA A C 1
ATOM 935 O O . ALA A 1 117 ? 4.375 -1.539 -12.047 1.00 93.88 117 ALA A O 1
ATOM 936 N N . GLU A 1 118 ? 3.887 0.659 -12.110 1.00 92.88 118 GLU A N 1
ATOM 937 C CA . GLU A 1 118 ? 2.763 0.544 -13.038 1.00 92.88 118 GLU A CA 1
ATOM 938 C C . GLU A 1 118 ? 3.253 0.107 -14.420 1.00 92.88 118 GLU A C 1
ATOM 940 O O . GLU A 1 118 ? 2.801 -0.913 -14.945 1.00 92.88 118 GLU A O 1
ATOM 945 N N . HIS A 1 119 ? 4.262 0.787 -14.965 1.00 93.06 119 HIS A N 1
ATOM 946 C CA . HIS A 1 119 ? 4.891 0.394 -16.216 1.00 93.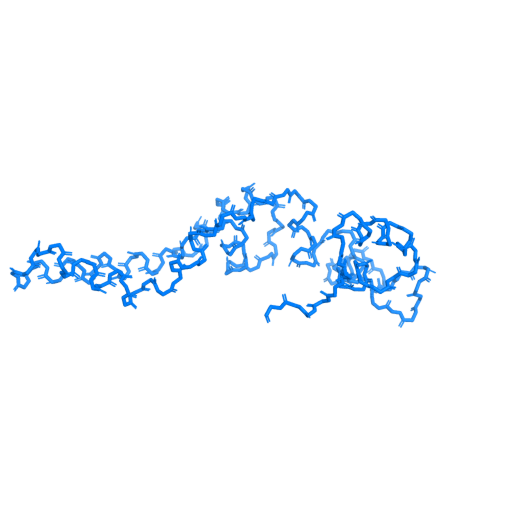06 119 HIS A CA 1
ATOM 947 C C . HIS A 1 119 ? 5.441 -1.030 -16.126 1.00 93.06 119 HIS A C 1
ATOM 949 O O . HIS A 1 119 ? 5.132 -1.864 -16.978 1.00 93.06 119 HIS A O 1
ATOM 955 N N . THR A 1 120 ? 6.217 -1.344 -15.083 1.00 92.00 120 THR A N 1
ATOM 956 C CA . THR A 1 120 ? 6.819 -2.674 -14.913 1.00 92.00 120 THR A CA 1
ATOM 957 C C . THR A 1 120 ? 5.759 -3.774 -14.943 1.00 92.00 120 THR A C 1
ATOM 959 O O . THR A 1 120 ? 5.920 -4.775 -15.647 1.00 92.00 120 THR A O 1
ATOM 962 N N . PHE A 1 121 ? 4.662 -3.577 -14.210 1.00 91.19 121 PHE A N 1
ATOM 963 C CA . PHE A 1 121 ? 3.667 -4.615 -13.972 1.00 91.19 121 PHE A CA 1
ATOM 964 C C . PHE A 1 121 ? 2.532 -4.658 -14.996 1.00 91.19 121 PHE A C 1
ATOM 966 O O . PHE A 1 121 ? 1.887 -5.693 -15.096 1.00 91.19 121 PHE A O 1
ATOM 973 N N . PHE A 1 122 ? 2.287 -3.607 -15.783 1.00 92.12 122 PHE A N 1
ATOM 974 C CA . PHE A 1 122 ? 1.163 -3.585 -16.733 1.00 92.12 122 PHE A CA 1
ATOM 975 C C . PHE A 1 122 ? 1.568 -3.329 -18.188 1.00 92.12 122 PHE A C 1
ATOM 977 O O . PHE A 1 122 ? 0.863 -3.772 -19.094 1.00 92.12 122 PHE A O 1
ATOM 984 N N . GLU A 1 123 ? 2.710 -2.687 -18.443 1.00 91.81 123 GLU A N 1
ATOM 985 C CA . GLU A 1 123 ? 3.082 -2.251 -19.797 1.00 91.81 123 GLU A CA 1
ATOM 986 C C . GLU A 1 123 ? 4.382 -2.870 -20.321 1.00 91.81 123 GLU A C 1
ATOM 988 O O . GLU A 1 123 ? 4.411 -3.366 -21.440 1.00 91.81 123 GLU A O 1
ATOM 993 N N . CYS A 1 124 ? 5.435 -2.944 -19.504 1.00 92.69 124 CYS A N 1
ATOM 994 C CA . CYS A 1 124 ? 6.794 -3.325 -19.892 1.00 92.69 124 CYS A CA 1
ATOM 995 C C . CYS A 1 124 ? 6.873 -4.646 -20.677 1.00 92.69 124 CYS A C 1
ATOM 997 O O . CYS A 1 124 ? 6.501 -5.704 -20.161 1.00 92.69 124 CYS A O 1
ATOM 999 N N . ASP A 1 125 ? 7.423 -4.592 -21.893 1.00 91.50 125 ASP A N 1
ATOM 1000 C CA . ASP A 1 125 ? 7.538 -5.750 -22.789 1.00 91.50 125 ASP A CA 1
ATOM 1001 C C . ASP A 1 125 ? 8.440 -6.850 -22.230 1.00 91.50 125 ASP A C 1
ATOM 1003 O O . ASP A 1 125 ? 8.197 -8.032 -22.465 1.00 91.50 125 ASP A O 1
ATOM 1007 N N . ARG A 1 126 ? 9.442 -6.484 -21.419 1.00 92.94 126 ARG A N 1
ATOM 1008 C CA . ARG A 1 126 ? 10.332 -7.446 -20.751 1.00 92.94 126 ARG A CA 1
ATOM 1009 C C . ARG A 1 126 ? 9.554 -8.492 -19.949 1.00 92.94 126 ARG A C 1
ATOM 1011 O O . ARG A 1 126 ? 9.992 -9.633 -19.852 1.00 92.94 126 ARG A O 1
ATOM 1018 N N . TRP A 1 127 ? 8.442 -8.085 -19.341 1.00 92.75 127 TRP A N 1
ATOM 1019 C CA . TRP A 1 127 ? 7.656 -8.920 -18.433 1.00 92.75 127 TRP A CA 1
ATOM 1020 C C . TRP A 1 127 ? 6.383 -9.464 -19.080 1.00 92.75 127 TRP A C 1
ATOM 1022 O O . TRP A 1 127 ? 5.559 -10.065 -18.393 1.00 92.75 127 TRP A O 1
ATOM 1032 N N . LYS A 1 128 ? 6.218 -9.283 -20.395 1.00 93.81 128 LYS A N 1
ATOM 1033 C CA . LYS A 1 128 ? 5.010 -9.669 -21.128 1.00 93.81 128 LYS A CA 1
ATOM 1034 C C . LYS A 1 128 ? 4.653 -11.145 -20.951 1.00 93.81 128 LYS A C 1
ATOM 1036 O O . LYS A 1 128 ? 3.490 -11.447 -20.698 1.00 93.81 128 LYS A O 1
ATOM 1041 N N . ASP A 1 129 ? 5.630 -12.044 -21.032 1.00 95.88 129 ASP A N 1
ATOM 1042 C CA . ASP A 1 129 ? 5.381 -13.490 -20.952 1.00 95.88 129 ASP A CA 1
ATOM 1043 C C . ASP A 1 129 ? 4.911 -13.908 -19.550 1.00 95.88 129 ASP A C 1
ATOM 1045 O O . ASP A 1 129 ? 3.952 -14.669 -19.402 1.00 95.88 129 ASP A O 1
ATOM 1049 N N . TYR A 1 130 ? 5.518 -13.333 -18.507 1.00 95.12 130 TYR A N 1
ATOM 1050 C CA . TYR A 1 130 ? 5.096 -13.535 -17.119 1.00 95.12 130 TYR A CA 1
ATOM 1051 C C . TYR A 1 130 ? 3.697 -12.975 -16.859 1.00 95.12 130 TYR A C 1
ATOM 1053 O O . TYR A 1 130 ? 2.881 -13.637 -16.216 1.00 95.12 130 TYR A O 1
ATOM 1061 N N . ARG A 1 131 ? 3.394 -11.778 -17.380 1.00 94.88 131 ARG A N 1
ATOM 1062 C CA . ARG A 1 131 ? 2.047 -11.203 -17.280 1.00 94.88 131 ARG A CA 1
ATOM 1063 C C . ARG A 1 131 ? 1.019 -12.073 -17.977 1.00 94.88 131 ARG A C 1
ATOM 1065 O O . ARG A 1 131 ? 0.021 -12.392 -17.356 1.00 94.88 131 ARG A O 1
ATOM 1072 N N . SER A 1 132 ? 1.298 -12.513 -19.201 1.00 95.44 132 SER A N 1
ATOM 1073 C CA . SER A 1 132 ? 0.375 -13.339 -19.988 1.00 95.44 132 SER A CA 1
ATOM 1074 C C . SER A 1 132 ? 0.079 -14.662 -19.275 1.00 95.44 132 SER A C 1
ATOM 1076 O O . SER A 1 132 ? -1.078 -15.046 -19.142 1.00 95.44 132 SER A O 1
ATOM 1078 N N . SER A 1 133 ? 1.112 -15.303 -18.717 1.00 97.12 133 SER A N 1
ATOM 1079 C CA . SER A 1 133 ? 0.957 -16.517 -17.900 1.00 97.12 133 SER A CA 1
ATOM 1080 C C . SER A 1 133 ? 0.106 -16.261 -16.648 1.00 97.12 133 SER A C 1
ATOM 1082 O O . SER A 1 133 ? -0.719 -17.083 -16.261 1.00 97.12 133 SER A O 1
ATOM 1084 N N . THR A 1 134 ? 0.285 -15.103 -16.008 1.00 94.12 134 THR A N 1
ATOM 1085 C CA . THR A 1 134 ? -0.506 -14.711 -14.832 1.00 94.12 134 THR A CA 1
ATOM 1086 C C . THR A 1 134 ? -1.964 -14.439 -15.206 1.00 9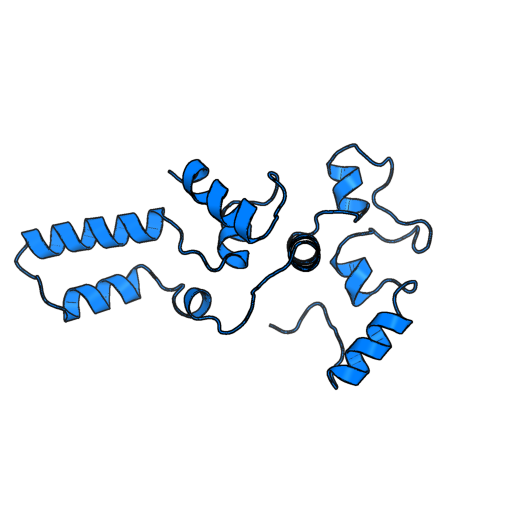4.12 134 THR A C 1
ATOM 1088 O O . THR A 1 134 ? -2.866 -14.886 -14.506 1.00 94.12 134 THR A O 1
ATOM 1091 N N . GLU A 1 135 ? -2.208 -13.740 -16.313 1.00 95.31 135 GLU A N 1
ATOM 1092 C CA . GLU A 1 135 ? -3.548 -13.453 -16.836 1.00 95.31 135 GLU A CA 1
ATOM 1093 C C . GLU A 1 135 ? -4.303 -14.733 -17.209 1.00 95.31 135 GLU A C 1
ATOM 1095 O O . GLU A 1 135 ? -5.499 -14.837 -16.940 1.00 95.31 135 GLU A O 1
ATOM 1100 N N . GLU A 1 136 ? -3.604 -15.729 -17.762 1.00 97.12 136 GLU A N 1
ATOM 1101 C CA . GLU A 1 136 ? -4.157 -17.055 -18.049 1.00 97.12 136 GLU A CA 1
ATOM 1102 C C . GLU A 1 136 ? -4.587 -17.777 -16.766 1.00 97.12 136 GLU A C 1
ATOM 1104 O O . GLU A 1 136 ? -5.721 -18.246 -16.676 1.00 97.12 136 GLU A O 1
ATOM 1109 N N . ILE A 1 137 ? -3.726 -17.799 -15.740 1.00 96.62 137 ILE A N 1
ATOM 1110 C CA . ILE A 1 137 ? -4.043 -18.402 -14.433 1.00 96.62 137 ILE A CA 1
ATOM 1111 C C . ILE A 1 137 ? -5.236 -17.702 -13.772 1.00 96.62 137 ILE A C 1
ATOM 1113 O O . ILE A 1 137 ? -6.089 -18.356 -13.171 1.00 96.62 137 ILE A O 1
ATOM 1117 N N . LEU A 1 138 ? -5.299 -16.372 -13.863 1.00 93.38 138 LEU A N 1
ATOM 1118 C CA . LEU A 1 138 ? -6.376 -15.577 -13.274 1.00 93.38 138 LEU A CA 1
ATOM 1119 C C . LEU A 1 138 ? -7.673 -15.620 -14.094 1.00 93.38 138 LEU A C 1
ATOM 1121 O O . LEU A 1 138 ? -8.721 -15.228 -13.581 1.00 93.38 138 LEU A O 1
ATOM 1125 N N . GLY A 1 139 ? -7.615 -16.051 -15.357 1.00 95.56 139 GLY A N 1
ATOM 1126 C CA . GLY A 1 139 ? -8.733 -15.960 -16.297 1.00 95.56 139 GLY A CA 1
ATOM 1127 C C . GLY A 1 139 ? -9.175 -14.518 -16.573 1.00 95.56 139 GLY A C 1
ATOM 1128 O O . GLY A 1 139 ? -10.324 -14.286 -16.951 1.00 95.56 139 GLY A O 1
ATOM 1129 N N . ALA A 1 140 ? -8.297 -13.537 -16.343 1.00 93.12 140 ALA A N 1
ATOM 1130 C CA . ALA A 1 140 ? -8.607 -12.117 -16.440 1.00 93.12 140 ALA A CA 1
ATOM 1131 C C . ALA A 1 140 ? -7.366 -11.304 -16.818 1.00 93.12 140 ALA A C 1
ATOM 1133 O O . ALA A 1 140 ? -6.25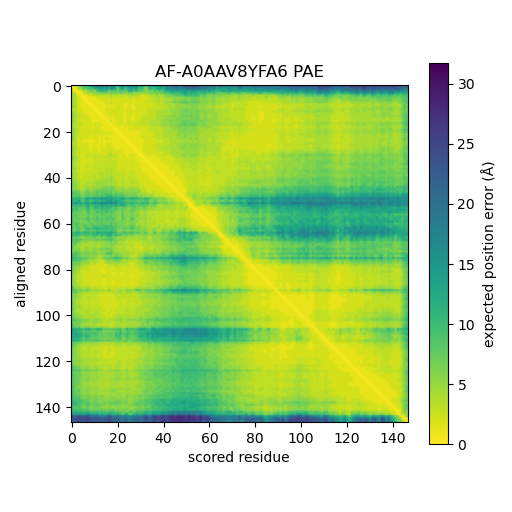2 -11.599 -16.388 1.00 93.12 140 ALA A O 1
ATOM 1134 N N . ARG A 1 141 ? -7.576 -10.236 -17.593 1.00 91.69 141 ARG A N 1
ATOM 1135 C CA . ARG A 1 141 ? -6.508 -9.312 -17.981 1.00 91.69 141 ARG A CA 1
ATOM 1136 C C . ARG A 1 141 ? -6.106 -8.427 -16.801 1.00 91.69 141 ARG A C 1
ATOM 1138 O O . ARG A 1 141 ? -6.965 -7.836 -16.146 1.00 91.69 141 ARG A O 1
ATOM 1145 N N . LEU A 1 142 ? -4.805 -8.269 -16.584 1.00 89.06 142 LEU A N 1
ATOM 1146 C CA . LEU A 1 142 ? -4.263 -7.331 -15.614 1.00 89.06 142 LEU A CA 1
ATOM 1147 C C . LEU A 1 142 ? -4.379 -5.915 -16.181 1.00 89.06 142 LEU A C 1
ATOM 1149 O O . LEU A 1 142 ? -3.953 -5.630 -17.301 1.00 89.06 142 LEU A O 1
ATOM 1153 N N . SER A 1 143 ? -4.962 -5.003 -15.409 1.00 84.75 143 SER A N 1
ATOM 1154 C CA . SER A 1 143 ? -5.020 -3.593 -15.784 1.00 84.75 143 SER A CA 1
ATOM 1155 C C . SER A 1 143 ? -4.847 -2.689 -14.562 1.00 84.75 143 SER A C 1
ATOM 1157 O O . SER A 1 143 ? -5.282 -3.066 -13.472 1.00 84.75 143 SER A O 1
ATOM 1159 N N . PRO A 1 144 ? -4.260 -1.486 -14.726 1.00 77.31 144 PRO A N 1
ATOM 1160 C CA . PRO A 1 144 ? -4.101 -0.529 -13.628 1.00 77.31 144 PRO A CA 1
ATOM 1161 C C . PRO A 1 144 ? -5.434 -0.012 -13.066 1.00 77.31 144 PRO A C 1
ATOM 1163 O O . PRO A 1 144 ? -5.490 0.508 -11.954 1.00 77.31 144 PRO A O 1
ATOM 1166 N N . ARG A 1 145 ? -6.524 -0.132 -13.837 1.00 64.38 145 ARG A N 1
ATOM 1167 C CA . ARG A 1 145 ? -7.854 0.377 -13.492 1.00 64.38 145 ARG A CA 1
ATOM 1168 C C . ARG A 1 145 ? -8.883 -0.746 -13.481 1.00 64.38 145 ARG A C 1
ATOM 1170 O O . ARG A 1 145 ? -9.536 -1.005 -14.486 1.00 64.38 145 ARG A O 1
ATOM 1177 N N . ALA A 1 146 ? -9.061 -1.342 -12.312 1.00 43.12 146 ALA A N 1
ATOM 1178 C CA . ALA A 1 146 ? -10.248 -2.116 -11.978 1.00 43.12 146 ALA A CA 1
ATOM 1179 C C . ALA A 1 146 ? -10.535 -1.980 -10.473 1.00 43.12 146 ALA A C 1
ATOM 1181 O O . ALA A 1 146 ? -10.281 -2.906 -9.711 1.00 43.12 146 ALA A O 1
ATOM 1182 N N . TRP A 1 147 ? -11.010 -0.804 -10.048 1.00 37.88 147 TRP A N 1
ATOM 1183 C CA . TRP A 1 147 ? -11.615 -0.587 -8.728 1.00 37.88 147 TRP A CA 1
ATOM 1184 C C . TRP A 1 147 ? -12.786 0.380 -8.872 1.00 37.88 147 TRP A C 1
ATOM 1186 O O . TRP A 1 147 ? -12.556 1.475 -9.436 1.00 37.88 147 TRP A O 1
#